Protein AF-A0A523UBM6-F1 (afdb_monomer_lite)

Sequence (170 aa):
MAIALLSCKVASVAEQGIKTIGQHFIVGPTPEEVLRGEYILLIPKGKRVVVLSEGGGDNAITVDKVEMQGLEVNVLGGEVQEKLKPFILEGLKPCNPIDYGGKAEENPHQIIPACCEICMEDNSVDIIITTGFFGGFKDIIAPRVEEFEKETSRKVVELVKKTKNLCPIN

Foldseek 3Di:
DEEAEQEDPDVVSLVVQLVVVLFWGWQALAPVRSVVVVTFIFGFPAQEEAEEEQDDVCQVSNVVSSVVSVGHQDWDDPVLQVQLVVQADPPDGCTGNGHSPNSCVVQVLPRVLSNVLSLLPDP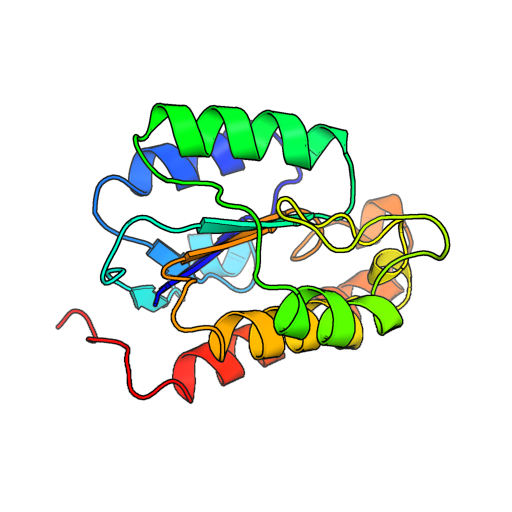SHRYYYYYDASDDCCVVRHVVVVVNSSNNSVSNVVVVVPDPPTDGDD

pLDDT: mean 73.76, std 20.7, range [29.67, 97.38]

Structure (mmCIF, N/CA/C/O backbone):
data_AF-A0A523UBM6-F1
#
_entry.id   AF-A0A523UBM6-F1
#
loop_
_atom_site.group_PDB
_atom_site.id
_atom_site.type_symbol
_atom_site.label_atom_id
_atom_site.label_alt_id
_atom_site.label_comp_id
_atom_site.label_asym_id
_atom_site.label_entity_id
_atom_site.label_seq_id
_atom_site.pdbx_PDB_ins_code
_atom_site.Cartn_x
_atom_site.Cartn_y
_atom_site.Cartn_z
_atom_site.occupancy
_atom_site.B_iso_or_equiv
_atom_site.auth_seq_id
_atom_site.auth_comp_id
_atom_site.auth_asym_id
_atom_site.auth_atom_id
_atom_site.pdbx_PDB_model_num
ATOM 1 N N . MET A 1 1 ? -7.379 -2.141 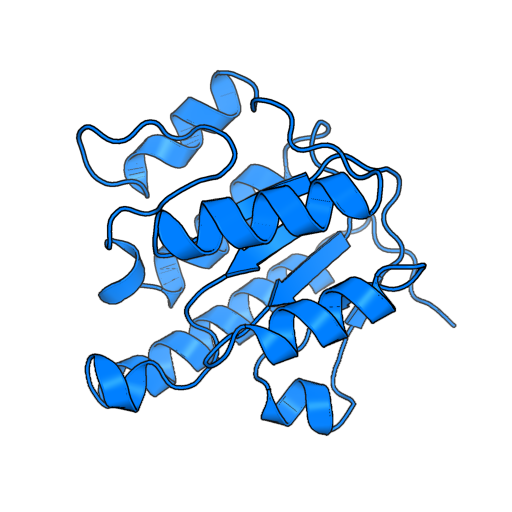12.005 1.00 58.41 1 MET A N 1
ATOM 2 C CA . MET A 1 1 ? -6.661 -1.905 10.749 1.00 58.41 1 MET A CA 1
ATOM 3 C C . MET A 1 1 ? -6.746 -3.166 9.911 1.00 58.41 1 MET A C 1
ATOM 5 O O . MET A 1 1 ? -6.560 -4.226 10.485 1.00 58.41 1 MET A O 1
ATOM 9 N N . ALA A 1 2 ? -7.069 -3.074 8.628 1.00 58.03 2 ALA A N 1
ATOM 10 C CA . ALA A 1 2 ? -7.059 -4.170 7.666 1.00 58.03 2 ALA A CA 1
ATOM 11 C C . ALA A 1 2 ? -6.201 -3.763 6.461 1.00 58.03 2 ALA A C 1
ATOM 13 O O . ALA A 1 2 ? -6.076 -2.579 6.162 1.00 58.03 2 ALA A O 1
ATOM 14 N N . ILE A 1 3 ? -5.600 -4.725 5.771 1.00 55.38 3 ILE A N 1
ATOM 15 C CA . ILE A 1 3 ? -4.918 -4.474 4.497 1.00 55.38 3 ILE A CA 1
ATOM 16 C C . ILE A 1 3 ? -5.699 -5.231 3.425 1.00 55.38 3 ILE A C 1
ATOM 18 O O . ILE A 1 3 ? -6.093 -6.370 3.649 1.00 55.38 3 ILE A O 1
ATOM 22 N N . ALA A 1 4 ? -5.954 -4.598 2.287 1.00 57.41 4 ALA A N 1
ATOM 23 C CA . ALA A 1 4 ? -6.449 -5.236 1.078 1.00 57.41 4 ALA A CA 1
ATOM 24 C C . ALA A 1 4 ? -5.373 -5.119 -0.004 1.00 57.41 4 ALA A C 1
ATOM 26 O O . ALA A 1 4 ? -4.938 -4.022 -0.359 1.00 57.41 4 ALA A O 1
ATOM 27 N N . LEU A 1 5 ? -4.955 -6.269 -0.528 1.00 54.81 5 LEU A N 1
ATOM 28 C CA . LEU A 1 5 ? -4.064 -6.348 -1.680 1.00 54.81 5 LEU A CA 1
ATOM 29 C C . LEU A 1 5 ? -4.928 -6.520 -2.928 1.00 54.81 5 LEU A C 1
ATOM 31 O O . LEU A 1 5 ? -5.580 -7.552 -3.087 1.00 54.81 5 LEU A O 1
ATOM 35 N N . LEU A 1 6 ? -4.956 -5.517 -3.804 1.00 51.38 6 LEU A N 1
ATOM 36 C CA . LEU A 1 6 ? -5.684 -5.582 -5.067 1.00 51.38 6 LEU A CA 1
ATOM 37 C C . LEU A 1 6 ? -4.691 -5.652 -6.228 1.00 51.38 6 LEU A C 1
ATOM 39 O O . LEU A 1 6 ? -4.358 -4.651 -6.854 1.00 51.38 6 LEU A O 1
ATOM 43 N N . SER A 1 7 ? -4.260 -6.871 -6.558 1.00 43.53 7 SER A N 1
ATOM 44 C CA . SER A 1 7 ? -3.581 -7.134 -7.830 1.00 43.53 7 SER A CA 1
ATOM 45 C C . SER A 1 7 ? -4.577 -6.906 -8.972 1.00 43.53 7 SER A C 1
ATOM 47 O O . SER A 1 7 ? -5.532 -7.676 -9.125 1.00 43.53 7 SER A O 1
ATOM 49 N N . CYS A 1 8 ? -4.342 -5.907 -9.817 1.00 40.72 8 CYS A N 1
ATOM 50 C CA . CYS A 1 8 ? -5.146 -5.685 -11.014 1.00 40.72 8 CYS A CA 1
ATOM 51 C C . CYS A 1 8 ? -4.277 -5.768 -12.270 1.00 40.72 8 CYS A C 1
ATOM 53 O O . CYS A 1 8 ? -3.475 -4.886 -12.532 1.00 40.72 8 CYS A O 1
ATOM 55 N N . LYS A 1 9 ? -4.516 -6.793 -13.099 1.00 41.62 9 LYS A N 1
ATOM 56 C CA . LYS A 1 9 ? -4.291 -6.705 -14.555 1.00 41.62 9 LYS A CA 1
ATOM 57 C C . LYS A 1 9 ? -5.507 -6.101 -15.280 1.00 41.62 9 LYS A C 1
ATOM 59 O O . LYS A 1 9 ? -5.401 -5.729 -16.441 1.00 41.62 9 LYS A O 1
ATOM 64 N N . VAL A 1 10 ? -6.677 -6.046 -14.626 1.00 32.66 10 VAL A N 1
ATOM 65 C CA . VAL A 1 10 ? -7.958 -5.638 -15.227 1.00 32.66 10 VAL A CA 1
ATOM 66 C C . VAL A 1 10 ? -8.881 -5.053 -14.150 1.00 32.66 10 VAL A C 1
ATOM 68 O O . VAL A 1 10 ? -9.039 -5.644 -13.081 1.00 32.66 10 VAL A O 1
ATOM 71 N N . ALA A 1 11 ? -9.550 -3.937 -14.452 1.00 31.11 11 ALA A N 1
ATOM 72 C CA . ALA A 1 11 ? -10.487 -3.217 -13.575 1.00 31.11 11 ALA A CA 1
ATOM 73 C C . ALA A 1 11 ? -11.623 -4.072 -12.952 1.00 31.11 11 ALA A C 1
ATOM 75 O O . ALA A 1 11 ? -12.257 -3.636 -11.984 1.00 31.11 11 ALA A O 1
ATOM 76 N N . SER A 1 12 ? -11.871 -5.282 -13.471 1.00 29.67 12 SER A N 1
ATOM 77 C CA . SER A 1 12 ? -12.877 -6.237 -12.988 1.00 29.67 12 SER A CA 1
ATOM 78 C C . SER A 1 12 ? -12.485 -6.956 -11.689 1.00 29.67 12 SER A C 1
ATOM 80 O O . SER A 1 12 ? -13.359 -7.235 -10.872 1.00 29.67 12 SER A O 1
ATOM 82 N N . VAL A 1 13 ? -11.193 -7.205 -11.434 1.00 34.88 13 VAL A N 1
ATOM 83 C CA . VAL A 1 13 ? -10.722 -7.817 -10.171 1.00 34.88 13 VAL A CA 1
ATOM 84 C C . VAL A 1 13 ? -10.819 -6.815 -9.022 1.00 34.88 13 VAL A C 1
ATOM 86 O O . VAL A 1 13 ? -11.275 -7.176 -7.937 1.00 34.88 13 VAL A O 1
ATOM 89 N N . ALA A 1 14 ? -10.522 -5.537 -9.289 1.00 37.44 14 ALA A N 1
ATOM 90 C CA . ALA A 1 14 ? -10.815 -4.451 -8.356 1.00 37.44 14 ALA A CA 1
ATOM 91 C C . ALA A 1 14 ? -12.299 -4.398 -7.994 1.00 37.44 14 ALA A C 1
ATOM 93 O O . ALA A 1 14 ? -12.663 -4.230 -6.838 1.00 37.44 14 ALA A O 1
ATOM 94 N N . GLU A 1 15 ? -13.172 -4.568 -8.985 1.00 34.25 15 GLU A N 1
ATOM 95 C CA . GLU A 1 15 ? -14.616 -4.559 -8.777 1.00 34.25 15 GLU A CA 1
ATOM 96 C C . GLU A 1 15 ? -15.112 -5.762 -7.960 1.00 34.25 15 GLU A C 1
ATOM 98 O O . GLU A 1 15 ? -15.959 -5.587 -7.090 1.00 34.25 15 GLU A O 1
ATOM 103 N N . GLN A 1 16 ? -14.568 -6.964 -8.179 1.00 33.84 16 GLN A N 1
ATOM 104 C CA . GLN A 1 16 ? -14.922 -8.158 -7.405 1.00 33.84 16 GLN A CA 1
ATOM 105 C C . GLN A 1 16 ? -14.385 -8.091 -5.967 1.00 33.84 16 GLN A C 1
ATOM 107 O O . GLN A 1 16 ? -15.102 -8.435 -5.025 1.00 33.84 16 GLN A O 1
ATOM 112 N N . GLY A 1 17 ? -13.156 -7.592 -5.790 1.00 40.12 17 GLY A N 1
ATOM 113 C CA . GLY A 1 17 ? -12.583 -7.297 -4.480 1.00 40.12 17 GLY A CA 1
ATOM 114 C C . GLY A 1 17 ? -13.471 -6.313 -3.729 1.00 40.12 17 GLY A C 1
ATOM 115 O O . GLY A 1 17 ? -13.974 -6.646 -2.664 1.00 40.12 17 GLY A O 1
ATOM 116 N N . ILE A 1 18 ? -13.791 -5.172 -4.348 1.00 41.16 18 ILE A N 1
ATOM 117 C CA . ILE A 1 18 ? -14.594 -4.100 -3.745 1.00 41.16 18 ILE A CA 1
ATOM 118 C C . ILE A 1 18 ? -16.056 -4.493 -3.498 1.00 41.16 18 ILE A C 1
ATOM 120 O O . ILE A 1 18 ? -16.618 -4.120 -2.474 1.00 41.16 18 ILE A O 1
ATOM 124 N N . LYS A 1 19 ? -16.666 -5.333 -4.339 1.00 33.41 19 LYS A N 1
ATOM 125 C CA . LYS A 1 19 ? -17.997 -5.909 -4.064 1.00 33.41 19 LYS A CA 1
ATOM 126 C C . LYS A 1 19 ? -17.998 -6.880 -2.876 1.00 33.41 19 LYS A C 1
ATOM 128 O O . LYS A 1 19 ? -19.029 -7.044 -2.232 1.00 33.41 19 LYS A O 1
ATOM 133 N N . THR A 1 20 ? -16.858 -7.497 -2.560 1.00 36.22 20 THR A N 1
ATOM 134 C CA . THR A 1 20 ? -16.694 -8.393 -1.398 1.00 36.22 20 THR A CA 1
ATOM 135 C C . THR A 1 20 ? -16.348 -7.620 -0.108 1.00 36.22 20 THR A C 1
ATOM 137 O O . THR A 1 20 ? -16.606 -8.115 0.991 1.00 36.22 20 THR A O 1
ATOM 140 N N . ILE A 1 21 ? -15.877 -6.363 -0.225 1.00 45.66 21 ILE A N 1
ATOM 141 C CA . ILE A 1 21 ? -15.515 -5.441 0.883 1.00 45.66 21 ILE A CA 1
ATOM 142 C C . ILE A 1 21 ? -16.700 -5.093 1.800 1.00 45.66 21 ILE A C 1
ATOM 144 O O . ILE A 1 21 ? -16.491 -4.542 2.878 1.00 45.66 21 ILE A O 1
ATOM 148 N N . GLY A 1 22 ? -17.927 -5.500 1.452 1.00 30.61 22 GLY A N 1
ATOM 149 C CA . GLY A 1 22 ? -19.117 -5.305 2.278 1.00 30.61 22 GLY A CA 1
ATOM 150 C C . GLY A 1 22 ? -18.919 -5.619 3.765 1.00 30.61 22 GLY A C 1
ATOM 151 O O . GLY A 1 22 ? -19.477 -4.886 4.574 1.00 30.61 22 GLY A O 1
ATOM 152 N N . GLN A 1 23 ? -18.114 -6.632 4.141 1.00 32.97 23 GLN A N 1
ATOM 153 C CA . GLN A 1 23 ? -17.747 -6.918 5.548 1.00 32.97 23 GLN A CA 1
ATOM 154 C C . GLN A 1 23 ? -16.377 -7.621 5.751 1.00 32.97 23 GLN A C 1
ATOM 156 O O . GLN A 1 23 ? -16.020 -7.929 6.886 1.00 32.97 23 GLN A O 1
ATOM 161 N N . HIS A 1 24 ? -15.596 -7.889 4.693 1.00 32.22 24 HIS A N 1
ATOM 162 C CA . HIS A 1 24 ? -14.467 -8.832 4.734 1.00 32.22 24 HIS A CA 1
ATOM 163 C C . HIS A 1 24 ? -13.306 -8.393 3.818 1.00 32.22 24 HIS A C 1
ATOM 165 O O . HIS A 1 24 ? -13.523 -8.141 2.635 1.00 32.22 24 HIS A O 1
ATOM 171 N N . PHE A 1 25 ? -12.073 -8.308 4.342 1.00 42.03 25 PHE A N 1
ATOM 172 C CA . PHE A 1 25 ? -10.881 -7.898 3.575 1.00 42.03 25 PHE A CA 1
ATOM 173 C C . PHE A 1 25 ? -10.041 -9.1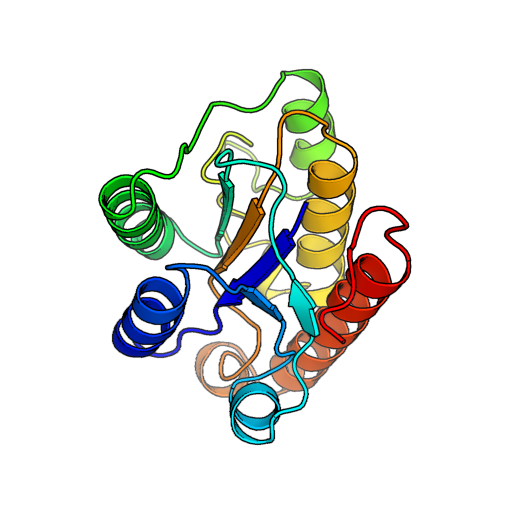10 3.207 1.00 42.03 25 PHE A C 1
ATOM 175 O O . PHE A 1 25 ? -9.680 -9.877 4.091 1.00 42.03 25 PHE A O 1
ATOM 182 N N . ILE A 1 26 ? -9.714 -9.264 1.925 1.00 41.84 26 ILE A N 1
ATOM 183 C CA . ILE A 1 26 ? -8.893 -10.365 1.411 1.00 41.84 26 ILE A CA 1
ATOM 184 C C . ILE A 1 26 ? -7.450 -9.862 1.259 1.00 41.84 26 ILE A C 1
ATOM 186 O O . ILE A 1 26 ? -7.158 -9.043 0.388 1.00 41.84 26 ILE A O 1
ATOM 190 N N . VAL A 1 27 ? -6.534 -10.361 2.093 1.00 42.44 27 VAL A N 1
ATOM 191 C CA . VAL A 1 27 ? -5.085 -10.275 1.841 1.00 42.44 27 VAL A CA 1
ATOM 192 C C . VAL A 1 27 ? -4.681 -11.540 1.102 1.00 42.44 27 VAL A C 1
ATOM 194 O O . VAL A 1 27 ? -4.504 -12.561 1.756 1.00 42.44 27 VAL A O 1
ATOM 197 N N . GLY A 1 28 ? -4.536 -11.503 -0.221 1.00 41.19 28 GLY A N 1
ATOM 198 C CA . GLY A 1 28 ? -3.915 -12.604 -0.959 1.00 41.19 28 GLY A CA 1
ATOM 199 C C . GLY A 1 28 ? -2.643 -12.134 -1.678 1.00 41.19 28 GLY A C 1
ATOM 200 O O . GLY A 1 28 ? -2.681 -11.084 -2.319 1.00 41.19 28 GLY A O 1
ATOM 201 N N . PRO A 1 29 ? -1.514 -12.852 -1.542 1.00 44.12 29 PRO A N 1
ATOM 202 C CA . PRO A 1 29 ? -0.214 -12.395 -2.028 1.00 44.12 29 PRO A CA 1
ATOM 203 C C . PRO A 1 29 ? -0.100 -12.329 -3.567 1.00 44.12 29 PRO A C 1
ATOM 205 O O . PRO A 1 29 ? 0.687 -11.538 -4.088 1.00 44.12 29 PRO A O 1
ATOM 208 N N . THR A 1 30 ? -0.923 -13.086 -4.292 1.00 49.81 30 THR A N 1
ATOM 209 C CA . THR A 1 30 ? -1.079 -13.072 -5.757 1.00 49.81 30 THR A CA 1
ATOM 210 C C . THR A 1 30 ? -2.523 -13.446 -6.128 1.00 49.81 30 THR A C 1
ATOM 212 O O . THR A 1 30 ? -3.207 -14.067 -5.309 1.00 49.81 30 THR A O 1
ATOM 215 N N . PRO A 1 31 ? -3.016 -13.162 -7.354 1.00 48.62 31 PRO A N 1
ATOM 216 C CA . PRO A 1 31 ? -4.301 -13.684 -7.830 1.00 48.62 31 PRO A CA 1
ATOM 217 C C . PRO A 1 31 ? -4.446 -15.193 -7.647 1.00 48.62 31 PRO A C 1
ATOM 219 O O . PRO A 1 31 ? -5.514 -15.671 -7.292 1.00 48.62 31 PRO A O 1
ATOM 222 N N . GLU A 1 32 ? -3.371 -15.947 -7.861 1.00 49.66 32 GLU A N 1
ATOM 223 C CA . GLU A 1 32 ? -3.362 -17.406 -7.752 1.00 49.66 32 GLU A CA 1
ATOM 224 C C . GLU A 1 32 ? -3.531 -17.873 -6.301 1.00 49.66 32 GLU A C 1
ATOM 226 O O . GLU A 1 32 ? -4.248 -18.838 -6.052 1.00 49.66 32 GLU A O 1
ATOM 231 N N . GLU A 1 33 ? -2.933 -17.175 -5.337 1.00 49.41 33 GLU A N 1
ATOM 232 C CA . GLU A 1 33 ? -3.060 -17.480 -3.905 1.00 49.41 33 GLU A CA 1
ATOM 233 C C . GLU A 1 33 ? -4.405 -16.997 -3.333 1.00 49.41 33 GLU A C 1
ATOM 235 O O . GLU A 1 33 ? -5.023 -17.716 -2.546 1.00 49.41 33 GLU A O 1
ATOM 240 N N . VAL A 1 34 ? -4.935 -15.859 -3.816 1.00 47.59 34 VAL A N 1
ATOM 241 C CA . VAL A 1 34 ? -6.335 -15.450 -3.571 1.00 47.59 34 VAL A CA 1
ATOM 242 C C . VAL A 1 34 ? -7.291 -16.551 -4.043 1.00 47.59 34 VAL A C 1
ATOM 244 O O . VAL A 1 34 ? -8.182 -16.959 -3.300 1.00 47.59 34 VAL A O 1
ATOM 247 N N . LEU A 1 35 ? -7.092 -17.064 -5.263 1.00 40.16 35 LEU A N 1
ATOM 248 C CA . LEU A 1 35 ? -7.925 -18.114 -5.860 1.00 40.16 35 LEU A CA 1
ATOM 249 C C . LEU A 1 35 ? -7.782 -19.473 -5.155 1.00 40.16 35 LEU A C 1
ATOM 251 O O . LEU A 1 35 ? -8.714 -20.274 -5.195 1.00 40.16 35 LEU A O 1
ATOM 255 N N . ARG A 1 36 ? -6.644 -19.738 -4.500 1.00 46.62 36 ARG A N 1
ATOM 256 C CA . ARG A 1 36 ? -6.395 -20.959 -3.710 1.00 46.62 36 ARG A CA 1
ATOM 257 C C . ARG A 1 36 ? -6.932 -20.895 -2.279 1.00 46.62 36 ARG A C 1
ATOM 259 O O . ARG A 1 36 ? -6.856 -21.896 -1.573 1.00 46.62 36 ARG A O 1
ATOM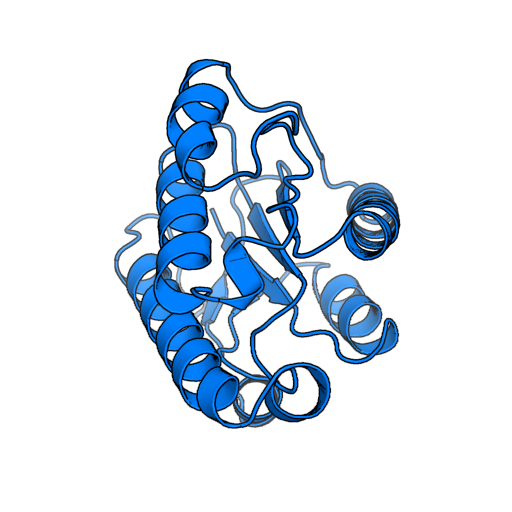 266 N N . GLY A 1 37 ? -7.494 -19.765 -1.852 1.00 38.66 37 GLY A N 1
ATOM 267 C CA . GLY A 1 37 ? -8.001 -19.611 -0.487 1.00 38.66 37 GLY A CA 1
ATOM 268 C C . GLY A 1 37 ? -6.924 -19.289 0.551 1.00 38.66 37 GLY A C 1
ATOM 269 O O . GLY A 1 37 ? -7.199 -19.327 1.747 1.00 38.66 37 GLY A O 1
ATOM 270 N N . GLU A 1 38 ? -5.705 -18.958 0.120 1.00 49.28 38 GLU A N 1
ATOM 271 C CA . GLU A 1 38 ? -4.590 -18.591 0.998 1.00 49.28 38 GLU A CA 1
ATOM 272 C C . GLU A 1 38 ? -4.635 -17.090 1.296 1.00 49.28 38 GLU A C 1
ATOM 274 O O . GLU A 1 38 ? -3.735 -16.327 0.940 1.00 49.28 38 GLU A O 1
ATOM 279 N N . TYR A 1 39 ? -5.730 -16.649 1.920 1.00 50.28 39 TYR A N 1
ATOM 280 C CA . TYR A 1 39 ? -5.932 -15.250 2.261 1.00 50.28 39 TYR A CA 1
ATOM 281 C C . TYR A 1 39 ? -6.190 -15.030 3.748 1.00 50.28 39 TYR A C 1
ATOM 283 O O . TYR A 1 39 ? -6.824 -15.837 4.426 1.00 50.28 39 TYR A O 1
ATOM 291 N N . ILE A 1 40 ? -5.710 -13.897 4.262 1.00 49.62 40 ILE A N 1
ATOM 292 C CA . ILE A 1 40 ? -6.032 -13.460 5.623 1.00 49.62 40 ILE A CA 1
ATOM 293 C C . ILE A 1 40 ? -7.281 -12.590 5.537 1.00 49.62 40 ILE A C 1
ATOM 295 O O . ILE A 1 40 ? -7.248 -11.521 4.927 1.00 49.62 40 ILE A O 1
ATOM 299 N N . LEU A 1 41 ? -8.368 -13.063 6.149 1.00 51.47 41 LEU A N 1
ATOM 300 C CA . LEU A 1 41 ? -9.594 -12.296 6.318 1.00 51.47 41 LEU A CA 1
ATOM 301 C C . LEU A 1 41 ? -9.500 -11.399 7.542 1.00 51.47 41 LEU A C 1
ATOM 303 O O . LEU A 1 41 ? -9.349 -11.888 8.660 1.00 51.47 41 LEU A O 1
ATOM 307 N N . LEU A 1 42 ? -9.630 -10.092 7.328 1.00 58.56 42 LEU A N 1
ATOM 308 C CA . LEU A 1 42 ? -9.596 -9.099 8.397 1.00 58.56 42 LEU A CA 1
ATOM 309 C C . LEU A 1 42 ? -10.850 -8.240 8.376 1.00 58.56 42 LEU A C 1
ATOM 311 O O . LEU A 1 42 ? -11.339 -7.863 7.313 1.00 58.56 42 LEU A O 1
ATOM 315 N N . ILE A 1 43 ? -11.334 -7.894 9.567 1.00 63.44 43 ILE A N 1
ATOM 316 C CA . ILE A 1 43 ? -12.395 -6.904 9.744 1.00 63.44 43 ILE A CA 1
ATOM 317 C C . ILE A 1 43 ? -11.727 -5.590 10.185 1.00 63.44 43 ILE A C 1
ATOM 319 O O . ILE A 1 43 ? -11.039 -5.564 11.215 1.00 63.44 43 ILE A O 1
ATOM 323 N N . PRO A 1 44 ? -11.865 -4.493 9.424 1.00 70.50 44 PRO A N 1
ATOM 324 C CA . PRO A 1 44 ? -11.300 -3.207 9.786 1.00 70.50 44 PRO A CA 1
ATOM 325 C C . PRO A 1 44 ? -12.074 -2.637 10.971 1.00 70.50 44 PRO A C 1
ATOM 327 O O . PRO A 1 44 ? -13.242 -2.943 11.197 1.00 70.50 44 PRO A O 1
ATOM 330 N N . LYS A 1 45 ? -11.416 -1.766 11.734 1.00 74.31 45 LYS A N 1
ATOM 331 C CA . LYS A 1 45 ? -12.025 -1.133 12.913 1.00 74.31 45 LYS A CA 1
ATOM 332 C C . LYS A 1 45 ? -12.789 0.152 12.562 1.00 74.31 45 LYS A C 1
ATOM 334 O O . LYS A 1 45 ? -13.435 0.722 13.434 1.00 74.31 45 LYS A O 1
ATOM 339 N N . GLY A 1 46 ? -12.711 0.595 11.309 1.00 85.38 46 GLY A N 1
ATOM 340 C CA . GLY A 1 46 ? -13.289 1.842 10.828 1.00 85.38 46 GLY A CA 1
ATOM 341 C C . GLY A 1 46 ? -13.238 1.937 9.304 1.00 85.38 46 GLY A C 1
ATOM 342 O O . GLY A 1 46 ? -13.075 0.925 8.620 1.00 85.38 46 GLY A O 1
ATOM 343 N N . LYS A 1 47 ? -13.416 3.154 8.787 1.00 89.31 47 LYS A N 1
ATOM 344 C CA . LYS A 1 47 ? -13.679 3.437 7.367 1.00 89.31 47 LYS A CA 1
ATOM 345 C C . LYS A 1 47 ? -12.561 4.198 6.660 1.00 89.31 47 LYS A C 1
ATOM 347 O O . LYS A 1 47 ? -12.675 4.443 5.464 1.00 89.31 47 LYS A O 1
ATOM 352 N N . ARG A 1 48 ? -11.512 4.596 7.382 1.00 92.69 48 ARG A N 1
ATOM 353 C CA . ARG A 1 48 ? -10.459 5.475 6.865 1.00 92.69 48 ARG A CA 1
ATOM 354 C C . ARG A 1 48 ? -9.470 4.662 6.038 1.00 92.69 48 ARG A C 1
ATOM 356 O O . ARG A 1 48 ? -8.777 3.794 6.569 1.00 92.69 48 ARG A O 1
ATOM 363 N N . VAL A 1 49 ? -9.438 4.920 4.741 1.00 89.75 49 VAL A N 1
ATOM 364 C CA . VAL A 1 49 ? -8.650 4.194 3.747 1.00 89.75 49 VAL A CA 1
ATOM 365 C C . VAL A 1 49 ? -7.468 5.042 3.317 1.00 89.75 49 VAL A C 1
ATOM 367 O O . VAL A 1 49 ? -7.635 6.215 2.989 1.00 89.75 49 VAL A O 1
ATOM 370 N N . VAL A 1 50 ? -6.294 4.426 3.234 1.00 93.12 50 VAL A N 1
ATOM 371 C CA . VAL A 1 50 ? -5.185 4.929 2.425 1.00 93.12 50 VAL A CA 1
ATOM 372 C C . VAL A 1 50 ? -5.042 4.072 1.173 1.00 93.12 50 VAL A C 1
ATOM 374 O O . VAL A 1 50 ? -5.081 2.842 1.247 1.00 93.12 50 VAL A O 1
ATOM 377 N N . VAL A 1 51 ? -4.899 4.724 0.023 1.00 91.19 51 VAL A N 1
ATOM 378 C CA . VAL A 1 51 ? -4.641 4.067 -1.262 1.00 91.19 51 VAL A CA 1
ATOM 379 C C . VAL A 1 51 ? -3.175 4.275 -1.626 1.00 91.19 51 VAL A C 1
ATOM 381 O O . VAL A 1 51 ? -2.684 5.399 -1.564 1.00 91.19 51 VAL A O 1
ATOM 384 N N . LEU A 1 52 ? -2.485 3.198 -1.995 1.00 91.06 52 LEU A N 1
ATOM 385 C CA . LEU A 1 52 ? -1.128 3.202 -2.530 1.00 91.06 52 LEU A CA 1
ATOM 386 C C . LEU A 1 52 ? -1.156 2.651 -3.963 1.00 91.06 52 LEU A C 1
ATOM 388 O O . LEU A 1 52 ? -1.652 1.545 -4.183 1.00 91.06 52 LEU A O 1
ATOM 392 N N . SER A 1 53 ? -0.638 3.386 -4.938 1.00 86.69 53 SER A N 1
ATOM 393 C CA . SER A 1 53 ? -0.774 3.040 -6.357 1.00 86.69 53 SER A CA 1
ATOM 394 C C . SER A 1 53 ? 0.495 3.283 -7.157 1.00 86.69 53 SER A C 1
ATOM 396 O O . SER A 1 53 ? 1.250 4.218 -6.885 1.00 86.69 53 SER A O 1
ATOM 398 N N . GLU A 1 54 ? 0.678 2.454 -8.185 1.00 81.25 54 GLU A N 1
ATOM 399 C CA . GLU A 1 54 ? 1.678 2.638 -9.238 1.00 81.25 54 GLU A CA 1
ATOM 400 C C . GLU A 1 54 ? 1.407 3.885 -10.091 1.00 81.25 54 GLU A C 1
ATOM 402 O O . GLU A 1 54 ? 2.358 4.583 -10.425 1.00 81.25 54 GLU A O 1
ATOM 407 N N . GLY A 1 55 ? 0.137 4.235 -10.342 1.00 79.31 55 GLY A N 1
ATOM 408 C CA . GLY A 1 55 ? -0.184 5.388 -11.181 1.00 79.31 55 GLY A CA 1
ATOM 409 C C . GLY A 1 55 ? -1.523 6.080 -10.917 1.00 79.31 55 GLY A C 1
ATOM 410 O O . GLY A 1 55 ? -2.441 5.568 -10.263 1.00 79.31 55 GLY A O 1
ATOM 411 N N . GLY A 1 56 ? -1.643 7.283 -11.484 1.00 74.56 56 GLY A N 1
ATOM 412 C CA . GLY A 1 56 ? -2.778 8.188 -11.287 1.00 74.56 56 GLY A CA 1
ATOM 413 C C . GLY A 1 56 ? -4.128 7.683 -11.817 1.00 74.56 56 GLY A C 1
ATOM 414 O O . GLY A 1 56 ? -5.164 7.993 -11.231 1.00 74.56 56 GLY A O 1
ATOM 415 N N . GLY A 1 57 ? -4.139 6.887 -12.893 1.00 75.44 57 GLY A N 1
ATOM 416 C CA . GLY A 1 57 ? -5.375 6.302 -13.434 1.00 75.44 57 GLY A CA 1
ATOM 417 C C . GLY A 1 57 ? -6.009 5.291 -12.476 1.00 75.44 57 GLY A C 1
ATOM 418 O O . GLY A 1 57 ? -7.207 5.363 -12.195 1.00 75.44 57 GLY A O 1
ATOM 419 N N . ASP A 1 58 ? -5.184 4.408 -11.912 1.00 74.50 58 ASP A N 1
ATOM 420 C CA . ASP A 1 58 ? -5.600 3.432 -10.903 1.00 74.50 58 ASP A CA 1
ATOM 421 C C . ASP A 1 58 ? -6.054 4.119 -9.612 1.00 74.50 58 ASP A C 1
ATOM 423 O O . ASP A 1 58 ? -7.049 3.705 -9.011 1.00 74.50 58 ASP A O 1
ATOM 427 N N . ASN A 1 59 ? -5.395 5.222 -9.233 1.00 81.94 59 ASN A N 1
ATOM 428 C CA . ASN A 1 59 ? -5.801 6.052 -8.099 1.00 81.94 59 ASN A CA 1
ATOM 429 C C . ASN A 1 59 ? -7.225 6.589 -8.261 1.00 81.94 59 ASN A C 1
ATOM 431 O O . ASN A 1 59 ? -8.040 6.406 -7.360 1.00 81.94 59 ASN A O 1
ATOM 435 N N . ALA A 1 60 ? -7.542 7.212 -9.400 1.00 81.94 60 ALA A N 1
ATOM 436 C CA . ALA A 1 60 ? -8.863 7.794 -9.634 1.00 81.94 60 ALA A CA 1
ATOM 437 C C . ALA A 1 60 ? -9.974 6.733 -9.550 1.00 81.94 60 ALA A C 1
ATOM 439 O O . ALA A 1 60 ? -10.928 6.885 -8.791 1.00 81.94 60 ALA A O 1
ATOM 440 N N . ILE A 1 61 ? -9.802 5.606 -10.252 1.00 80.25 61 ILE A N 1
ATOM 441 C CA . ILE A 1 61 ? -10.785 4.512 -10.258 1.00 80.25 61 ILE A CA 1
ATOM 442 C C . ILE A 1 61 ? -10.942 3.900 -8.861 1.00 80.25 61 ILE A C 1
ATOM 444 O O . ILE A 1 61 ? -12.048 3.537 -8.456 1.00 80.25 61 ILE A O 1
ATOM 448 N N . THR A 1 62 ? -9.840 3.741 -8.129 1.00 80.06 62 THR A N 1
ATOM 449 C CA . THR A 1 62 ? -9.864 3.137 -6.795 1.00 80.06 62 THR A CA 1
ATOM 450 C C . THR A 1 62 ? -10.557 4.044 -5.796 1.00 80.06 62 THR A C 1
ATOM 452 O O . THR A 1 62 ? -11.424 3.562 -5.071 1.00 80.06 62 THR A O 1
ATOM 455 N N . VAL A 1 63 ? -10.233 5.339 -5.781 1.00 85.62 63 VAL A N 1
ATOM 456 C CA . VAL A 1 63 ? -10.876 6.314 -4.890 1.00 85.62 63 VAL A CA 1
ATOM 457 C C . VAL A 1 63 ? -12.373 6.390 -5.166 1.00 85.62 63 VAL A C 1
ATOM 459 O O . VAL A 1 63 ? -13.142 6.201 -4.227 1.00 85.62 63 VAL A O 1
ATOM 462 N N . ASP A 1 64 ? -12.790 6.518 -6.431 1.00 84.00 64 ASP A N 1
ATOM 463 C CA . ASP A 1 64 ? -14.213 6.540 -6.799 1.00 84.00 64 ASP A CA 1
ATOM 464 C C . ASP A 1 64 ? -14.947 5.315 -6.236 1.00 84.00 64 ASP A C 1
ATOM 466 O O . ASP A 1 64 ? -15.990 5.424 -5.588 1.00 84.00 64 ASP A O 1
ATOM 470 N N . LYS A 1 65 ? -14.380 4.117 -6.426 1.00 78.75 65 LYS A N 1
ATOM 471 C CA . LYS A 1 65 ? -14.994 2.879 -5.935 1.00 78.75 65 LYS A CA 1
ATOM 472 C C . LYS A 1 65 ? -14.997 2.783 -4.408 1.00 78.75 65 LYS A C 1
ATOM 474 O O . LYS A 1 65 ? -15.967 2.277 -3.849 1.00 78.75 65 LYS A O 1
ATOM 479 N N . VAL A 1 66 ? -13.935 3.231 -3.741 1.00 81.88 66 VAL A N 1
ATOM 480 C CA . VAL A 1 66 ? -13.821 3.259 -2.275 1.00 81.88 66 VAL A CA 1
ATOM 481 C C . VAL A 1 66 ? -14.888 4.181 -1.681 1.00 81.88 66 VAL A C 1
ATOM 483 O O . VAL A 1 66 ? -15.640 3.763 -0.798 1.00 81.88 66 VAL A O 1
ATOM 486 N N . GLU A 1 67 ? -15.024 5.392 -2.216 1.00 85.94 67 GLU A N 1
ATOM 487 C CA . GLU A 1 67 ? -16.018 6.370 -1.770 1.00 85.94 67 GLU A CA 1
ATOM 488 C C . GLU A 1 67 ? -17.453 5.903 -2.054 1.00 85.94 67 GLU A C 1
ATOM 490 O O . GLU A 1 67 ? -18.327 6.037 -1.195 1.00 85.94 67 GLU A O 1
ATOM 495 N N . MET A 1 68 ? -17.703 5.250 -3.196 1.00 83.25 68 MET A N 1
ATOM 496 C CA . MET A 1 68 ? -19.005 4.637 -3.508 1.00 83.25 68 MET A CA 1
ATOM 497 C C . MET A 1 68 ? -19.436 3.560 -2.497 1.00 83.25 68 MET A C 1
ATOM 499 O O . MET A 1 68 ? -20.632 3.300 -2.367 1.00 83.25 68 MET A O 1
ATOM 503 N N . GLN A 1 69 ? -18.497 2.932 -1.779 1.00 78.94 69 GLN A N 1
ATOM 504 C CA . GLN A 1 69 ? -18.793 1.985 -0.693 1.00 78.94 69 GLN A CA 1
ATOM 505 C C . GLN A 1 69 ? -18.949 2.666 0.681 1.00 78.94 69 GLN A C 1
ATOM 507 O O . GLN A 1 69 ? -19.128 1.989 1.695 1.00 78.94 69 GLN A O 1
ATOM 512 N N . GLY A 1 70 ? -18.893 4.000 0.745 1.00 84.56 70 GLY A N 1
ATOM 513 C CA . GLY A 1 70 ? -19.013 4.766 1.986 1.00 84.56 70 GLY A CA 1
ATOM 514 C C . GLY A 1 70 ? -17.782 4.680 2.893 1.00 84.56 70 GLY A C 1
ATOM 515 O O . GLY A 1 70 ? -17.925 4.826 4.112 1.00 84.56 70 GLY A O 1
ATOM 516 N N . LEU A 1 71 ? -16.610 4.398 2.312 1.00 86.31 71 LEU A N 1
ATOM 517 C CA . LEU A 1 71 ? -15.298 4.506 2.951 1.00 86.31 71 LEU A CA 1
ATOM 518 C C . LEU A 1 71 ? -14.721 5.921 2.757 1.00 86.31 71 LEU A C 1
ATOM 520 O O . LEU A 1 71 ? -15.196 6.681 1.918 1.00 86.31 71 LEU A O 1
ATOM 524 N N . GLU A 1 72 ? -13.702 6.279 3.537 1.00 92.94 72 GLU A N 1
ATOM 525 C CA . GLU A 1 72 ? -13.178 7.648 3.625 1.00 92.94 72 GLU A CA 1
ATOM 526 C C . GLU A 1 72 ? -11.714 7.723 3.179 1.00 92.94 72 GLU A C 1
ATOM 528 O O . GLU A 1 72 ? -10.845 7.124 3.812 1.00 92.94 72 GLU A O 1
ATOM 533 N N . VAL A 1 73 ? -11.415 8.508 2.142 1.00 93.44 73 VAL A N 1
ATOM 534 C CA . VAL A 1 73 ? -10.045 8.743 1.652 1.00 93.44 73 VAL A CA 1
ATOM 535 C C . VAL A 1 73 ? -9.550 10.102 2.154 1.00 93.44 73 VAL A C 1
ATOM 537 O O . VAL A 1 73 ? -9.493 11.095 1.433 1.00 93.44 73 VAL A O 1
ATOM 540 N N . ASN A 1 74 ? -9.229 10.167 3.446 1.00 94.56 74 ASN A N 1
ATOM 541 C CA . ASN A 1 74 ? -8.829 11.414 4.101 1.00 94.56 74 ASN A CA 1
ATOM 542 C C . ASN A 1 74 ? -7.349 11.752 3.851 1.00 94.56 74 ASN A C 1
ATOM 544 O O . ASN A 1 74 ? -6.504 10.868 3.694 1.00 94.56 74 ASN A O 1
ATOM 548 N N . VAL A 1 75 ? -7.014 13.046 3.881 1.00 94.56 75 VAL A N 1
ATOM 549 C CA . VAL A 1 75 ? -5.622 13.518 3.799 1.00 94.56 75 VAL A CA 1
ATOM 550 C C . VAL A 1 75 ? -4.827 13.031 5.015 1.00 94.56 75 VAL A C 1
ATOM 552 O O . VAL A 1 75 ? -5.246 13.233 6.153 1.00 94.56 75 VAL A O 1
ATOM 555 N N . LEU A 1 76 ? -3.655 12.439 4.773 1.00 94.69 76 LEU A N 1
ATOM 556 C CA . LEU A 1 76 ? -2.756 11.962 5.830 1.00 94.69 76 LEU A CA 1
ATOM 557 C C . LEU A 1 76 ? -2.148 13.118 6.629 1.00 94.69 76 LEU A C 1
ATOM 559 O O . LEU A 1 76 ? -1.914 14.206 6.096 1.00 94.69 76 LEU A O 1
ATOM 563 N N . GLY A 1 77 ? -1.820 12.869 7.895 1.00 94.69 77 GLY A N 1
ATOM 564 C CA . GLY A 1 77 ? -1.107 13.837 8.729 1.00 94.69 77 GLY A CA 1
ATOM 565 C C . GLY A 1 77 ? 0.279 14.181 8.170 1.00 94.69 77 GLY A C 1
ATOM 566 O O . GLY A 1 77 ? 0.934 13.346 7.549 1.00 94.69 77 GLY A O 1
ATOM 567 N N . GLY A 1 78 ? 0.751 15.409 8.414 1.00 96.12 78 GLY A N 1
ATOM 568 C CA . GLY A 1 78 ? 2.034 15.890 7.883 1.00 96.12 78 GLY A CA 1
ATOM 569 C C . GLY A 1 78 ? 3.225 14.991 8.236 1.00 96.12 78 GLY A C 1
ATOM 570 O O . GLY A 1 78 ? 4.065 14.743 7.383 1.00 96.12 78 GLY A O 1
ATOM 571 N N . GLU A 1 79 ? 3.262 14.425 9.446 1.00 95.88 79 GLU A N 1
ATOM 572 C CA . GLU A 1 79 ? 4.323 13.494 9.862 1.00 95.88 79 GLU A CA 1
ATOM 573 C C . GLU A 1 79 ? 4.391 12.240 8.972 1.00 95.88 79 GLU A C 1
ATOM 575 O O . GLU A 1 79 ? 5.473 11.817 8.568 1.00 95.88 79 GLU A O 1
ATOM 580 N N . VAL A 1 80 ? 3.236 11.667 8.626 1.00 96.56 80 VAL A N 1
ATOM 581 C CA . VAL A 1 80 ? 3.144 10.483 7.759 1.00 96.56 80 VAL A CA 1
ATOM 582 C C . VAL A 1 80 ? 3.576 10.840 6.339 1.00 96.56 80 VAL A C 1
ATOM 584 O O . VAL A 1 80 ? 4.362 10.114 5.735 1.00 96.56 80 VAL A O 1
ATOM 587 N N . GLN A 1 81 ? 3.144 12.002 5.837 1.00 96.75 81 GLN A N 1
ATOM 588 C CA . GLN A 1 81 ? 3.572 12.515 4.534 1.00 96.75 81 GLN A CA 1
ATOM 589 C C . GLN A 1 81 ? 5.102 12.675 4.461 1.00 96.75 81 GLN A C 1
ATOM 591 O O . GLN A 1 81 ? 5.707 12.266 3.473 1.00 96.75 81 GLN A O 1
ATOM 596 N N . GLU A 1 82 ? 5.746 13.207 5.507 1.00 96.94 82 GLU A N 1
ATOM 597 C CA . GLU A 1 82 ? 7.210 13.336 5.569 1.00 96.94 82 GLU A CA 1
ATOM 598 C C . GLU A 1 82 ? 7.921 11.977 5.556 1.00 96.94 82 GLU A C 1
ATOM 600 O O . GLU A 1 82 ? 8.885 11.803 4.810 1.00 96.94 82 GLU A O 1
ATOM 605 N N . LYS A 1 83 ? 7.428 10.994 6.323 1.00 97.38 83 LYS A N 1
ATOM 606 C CA . LYS A 1 83 ? 7.986 9.628 6.335 1.00 97.38 83 LYS A CA 1
ATOM 607 C C . LYS A 1 83 ? 7.871 8.940 4.973 1.00 97.38 83 LYS A C 1
ATOM 609 O O . LYS A 1 83 ? 8.734 8.140 4.625 1.00 97.38 83 LYS A O 1
ATOM 614 N N . LEU A 1 84 ? 6.833 9.259 4.198 1.00 96.62 84 LEU A N 1
ATOM 615 C CA . LEU A 1 84 ? 6.598 8.682 2.874 1.00 96.62 84 LEU A CA 1
ATOM 616 C C . LEU A 1 84 ? 7.472 9.295 1.771 1.00 96.62 84 LEU A C 1
ATOM 618 O O . LEU A 1 84 ? 7.780 8.596 0.807 1.00 96.62 84 LEU A O 1
ATOM 622 N N . LYS A 1 85 ? 7.916 10.557 1.897 1.00 95.81 85 LYS A N 1
ATOM 623 C CA . LYS A 1 85 ? 8.693 11.268 0.855 1.00 95.81 85 LYS A CA 1
ATOM 624 C C . LYS A 1 85 ? 9.831 10.459 0.216 1.00 95.81 85 LYS A C 1
ATOM 626 O O . LYS A 1 85 ? 9.931 10.494 -1.010 1.00 95.81 85 LYS A O 1
ATOM 631 N N . PRO A 1 86 ? 10.676 9.714 0.960 1.00 95.56 86 PRO A N 1
ATOM 632 C CA . PRO A 1 86 ? 11.782 8.961 0.364 1.00 95.56 86 PRO A CA 1
ATOM 633 C C . PRO A 1 86 ? 11.340 7.899 -0.652 1.00 95.56 86 PRO A C 1
ATOM 635 O O . PRO A 1 86 ? 12.123 7.525 -1.526 1.00 95.56 86 PRO A O 1
ATOM 638 N N . PHE A 1 87 ? 10.092 7.437 -0.574 1.00 95.25 87 PHE A N 1
ATOM 639 C CA . PHE A 1 87 ? 9.531 6.376 -1.411 1.00 95.25 87 PHE A CA 1
ATOM 640 C C . PHE A 1 87 ? 8.767 6.900 -2.631 1.00 95.25 87 PHE A C 1
ATOM 642 O O . PHE A 1 87 ? 8.435 6.121 -3.518 1.00 95.25 87 PHE A O 1
ATOM 649 N N . ILE A 1 88 ? 8.542 8.214 -2.701 1.00 93.56 88 ILE A N 1
ATOM 650 C CA . ILE A 1 88 ? 7.757 8.885 -3.742 1.00 93.56 88 ILE A CA 1
ATOM 651 C C . ILE A 1 88 ? 8.686 9.636 -4.707 1.00 93.56 88 ILE A C 1
ATOM 653 O O . ILE A 1 88 ? 9.807 10.007 -4.334 1.00 93.56 88 ILE A O 1
ATOM 657 N N . LEU A 1 89 ? 8.289 9.757 -5.979 1.00 92.94 89 LEU A N 1
ATOM 658 C CA . LEU A 1 89 ? 9.042 10.499 -6.995 1.00 92.94 89 LEU A CA 1
ATOM 659 C C . LEU A 1 89 ? 9.169 11.973 -6.604 1.00 92.94 89 LEU A C 1
ATOM 661 O O . LEU A 1 89 ? 8.226 12.586 -6.103 1.00 92.94 89 LEU A O 1
ATOM 665 N N . GLU A 1 90 ? 10.350 12.545 -6.838 1.00 91.75 90 GLU A N 1
ATOM 666 C CA . GLU A 1 90 ? 10.588 13.962 -6.586 1.00 91.75 90 GLU A CA 1
ATOM 667 C C . GLU A 1 90 ? 9.595 14.823 -7.383 1.00 91.75 90 GLU A C 1
ATOM 669 O O . GLU A 1 90 ? 9.370 14.605 -8.572 1.00 91.75 90 GLU A O 1
ATOM 674 N N . GLY A 1 91 ? 8.968 15.790 -6.711 1.00 88.75 91 GLY A N 1
ATOM 675 C CA . GLY A 1 91 ? 7.934 16.646 -7.297 1.00 88.75 91 GLY A CA 1
ATOM 676 C C . GLY A 1 91 ? 6.502 16.123 -7.143 1.00 88.75 91 GLY A C 1
ATOM 677 O O . GLY A 1 91 ? 5.568 16.911 -7.289 1.00 88.75 91 GLY A O 1
ATOM 678 N N . LEU A 1 92 ? 6.304 14.852 -6.774 1.00 91.25 92 LEU A N 1
ATOM 679 C CA . LEU A 1 92 ? 4.989 14.348 -6.375 1.00 91.25 92 LEU A CA 1
ATOM 680 C C . LEU A 1 92 ? 4.721 14.607 -4.890 1.00 91.25 92 LEU A C 1
ATOM 682 O O . LEU A 1 92 ? 5.628 14.676 -4.056 1.00 91.25 92 LEU A O 1
ATOM 686 N N . LYS A 1 93 ? 3.438 14.757 -4.553 1.00 89.25 93 LYS A N 1
ATOM 687 C CA . LYS A 1 93 ? 2.999 14.955 -3.173 1.00 89.25 93 LYS A CA 1
ATOM 688 C C . LYS A 1 93 ? 2.671 13.597 -2.539 1.00 89.25 93 LYS A C 1
ATOM 690 O O . LYS A 1 93 ? 1.812 12.900 -3.069 1.00 89.25 93 LYS A O 1
ATOM 695 N N . PRO A 1 94 ? 3.256 13.245 -1.381 1.00 91.69 94 PRO A N 1
ATOM 696 C CA . PRO A 1 94 ? 2.923 12.024 -0.644 1.00 91.69 94 PRO A CA 1
ATOM 697 C C . PRO A 1 94 ? 1.596 12.176 0.129 1.00 91.69 94 PRO A C 1
ATOM 699 O O . PRO A 1 94 ? 1.550 11.997 1.342 1.00 91.69 94 PRO A O 1
ATOM 702 N N . CYS A 1 95 ? 0.518 12.586 -0.544 1.00 91.81 95 CYS A N 1
ATOM 703 C CA . CYS A 1 95 ? -0.831 12.651 0.029 1.00 91.81 95 CYS A CA 1
ATOM 704 C C . CYS A 1 95 ? -1.643 11.404 -0.332 1.00 91.81 95 CYS A C 1
ATOM 706 O O . CYS A 1 95 ? -1.212 10.628 -1.165 1.00 91.81 95 CYS A O 1
ATOM 708 N N . ASN A 1 96 ? -2.808 11.217 0.289 1.00 94.56 96 ASN A N 1
ATOM 709 C CA . ASN A 1 96 ? -3.734 10.131 -0.034 1.00 94.56 96 ASN A CA 1
ATOM 710 C C . ASN A 1 96 ? -4.717 10.594 -1.128 1.00 94.56 96 ASN A C 1
ATOM 712 O O . ASN A 1 96 ? -5.339 11.643 -0.926 1.00 94.56 96 ASN A O 1
ATOM 716 N N . PRO A 1 97 ? -4.855 9.875 -2.258 1.00 93.56 97 PRO A N 1
ATOM 717 C CA . PRO A 1 97 ? -4.169 8.628 -2.620 1.00 93.56 97 PRO A CA 1
ATOM 718 C C . PRO A 1 97 ? -2.687 8.830 -2.982 1.00 93.56 97 PRO A C 1
ATOM 720 O O . PRO A 1 97 ? -2.322 9.832 -3.598 1.00 93.56 97 PRO A O 1
ATOM 723 N N . ILE A 1 98 ? -1.844 7.872 -2.589 1.00 93.19 98 ILE A N 1
ATOM 724 C CA . ILE A 1 98 ? -0.388 7.916 -2.759 1.00 93.19 98 ILE A CA 1
ATOM 725 C C . ILE A 1 98 ? -0.015 7.303 -4.108 1.00 93.19 98 ILE A C 1
ATOM 727 O O . ILE A 1 98 ? -0.315 6.141 -4.373 1.00 93.19 98 ILE A O 1
ATOM 731 N N . ASP A 1 99 ? 0.689 8.077 -4.927 1.00 91.75 99 ASP A N 1
ATOM 732 C CA . ASP A 1 99 ? 1.283 7.650 -6.194 1.00 91.75 99 ASP A CA 1
ATOM 733 C C . ASP A 1 99 ? 2.804 7.526 -6.024 1.00 91.75 99 ASP A C 1
ATOM 735 O O . ASP A 1 99 ? 3.460 8.488 -5.615 1.00 91.75 99 ASP A O 1
ATOM 739 N N . TYR A 1 100 ? 3.379 6.353 -6.308 1.00 91.06 100 TYR A N 1
ATOM 740 C CA . TYR A 1 100 ? 4.828 6.148 -6.192 1.00 91.06 100 TYR A CA 1
ATOM 741 C C . TYR A 1 100 ? 5.630 6.916 -7.259 1.00 91.06 100 TYR A C 1
ATOM 743 O O . TYR A 1 100 ? 6.837 7.119 -7.088 1.00 91.06 100 TYR A O 1
ATOM 751 N N . GLY A 1 101 ? 4.990 7.323 -8.360 1.00 87.69 101 GLY A N 1
ATOM 752 C CA . GLY A 1 101 ? 5.615 7.946 -9.523 1.00 87.69 101 GLY A CA 1
ATOM 753 C C . GLY A 1 101 ? 6.593 7.012 -10.226 1.00 87.69 101 GLY A C 1
ATOM 754 O O . GLY A 1 101 ? 7.723 7.409 -10.503 1.00 87.69 101 GLY A O 1
ATOM 755 N N . GLY A 1 102 ? 6.214 5.744 -10.403 1.00 85.44 102 GLY A N 1
ATOM 756 C CA . GLY A 1 102 ? 7.052 4.717 -11.030 1.00 85.44 102 GLY A CA 1
ATOM 757 C C . GLY A 1 102 ? 8.217 4.203 -10.173 1.00 85.44 102 GLY A C 1
ATOM 758 O O . GLY A 1 102 ? 8.866 3.229 -10.540 1.00 85.44 102 GLY A O 1
ATOM 759 N N . LYS A 1 103 ? 8.493 4.764 -8.984 1.00 88.94 103 LYS A N 1
ATOM 760 C CA . LYS A 1 103 ? 9.605 4.274 -8.136 1.00 88.94 103 LYS A CA 1
ATOM 761 C C . LYS A 1 103 ? 9.456 2.802 -7.757 1.00 88.94 103 LYS A C 1
ATOM 763 O O . LYS A 1 103 ? 10.453 2.088 -7.639 1.00 88.94 103 LYS A O 1
ATOM 768 N N . ALA A 1 104 ? 8.217 2.348 -7.578 1.00 88.44 104 ALA A N 1
ATOM 769 C CA . ALA A 1 104 ? 7.916 0.958 -7.270 1.00 88.44 104 ALA A CA 1
ATOM 770 C C . ALA A 1 104 ? 8.174 -0.000 -8.450 1.00 88.44 104 ALA A C 1
ATOM 772 O O . ALA A 1 104 ? 8.297 -1.190 -8.196 1.00 88.44 104 ALA A O 1
ATOM 773 N N . GLU A 1 105 ? 8.333 0.469 -9.695 1.00 87.25 105 GLU A N 1
ATOM 774 C CA . GLU A 1 105 ? 8.621 -0.392 -10.859 1.00 87.25 105 GLU A CA 1
ATOM 775 C C . GLU A 1 105 ? 9.952 -1.134 -10.732 1.00 87.25 105 GLU A C 1
ATOM 777 O O . GLU A 1 105 ? 10.061 -2.314 -11.074 1.00 87.25 105 GLU A O 1
ATOM 782 N N . GLU A 1 106 ? 10.972 -0.454 -10.210 1.00 85.31 106 GLU A N 1
ATOM 783 C CA . GLU A 1 106 ? 12.303 -1.036 -10.066 1.00 85.31 106 GLU A CA 1
ATOM 784 C C . GLU A 1 106 ? 12.440 -1.855 -8.779 1.00 85.31 106 GLU A C 1
ATOM 786 O O . GLU A 1 106 ? 13.129 -2.877 -8.763 1.00 85.31 106 GLU A O 1
ATOM 791 N N . ASN A 1 107 ? 11.792 -1.413 -7.695 1.00 89.94 107 ASN A N 1
ATOM 792 C CA . ASN A 1 107 ? 12.008 -1.946 -6.348 1.00 89.94 107 ASN A CA 1
ATOM 793 C C . ASN A 1 107 ? 10.698 -2.110 -5.545 1.00 89.94 107 ASN A C 1
ATOM 795 O O . ASN A 1 107 ? 10.603 -1.601 -4.419 1.00 89.94 107 ASN A O 1
ATOM 799 N N . PRO A 1 108 ? 9.689 -2.853 -6.050 1.00 89.38 108 PRO A N 1
ATOM 800 C CA . PRO A 1 108 ? 8.387 -2.943 -5.376 1.00 89.38 108 PRO A CA 1
ATOM 801 C C . PRO A 1 108 ? 8.516 -3.610 -3.998 1.00 89.38 108 PRO A C 1
ATOM 803 O O . PRO A 1 108 ? 7.909 -3.167 -3.024 1.00 89.38 108 PRO A O 1
ATOM 806 N N . HIS A 1 109 ? 9.429 -4.580 -3.881 1.00 90.31 109 HIS A N 1
ATOM 807 C CA . HIS A 1 109 ? 9.753 -5.333 -2.663 1.00 90.31 109 HIS A CA 1
ATOM 808 C C . HIS A 1 109 ? 10.387 -4.500 -1.542 1.00 90.31 109 HIS A C 1
ATOM 810 O O . HIS A 1 109 ? 10.522 -4.993 -0.418 1.00 90.31 109 HIS A O 1
ATOM 816 N N . GLN A 1 110 ? 10.804 -3.266 -1.828 1.00 94.12 110 GLN A N 1
ATOM 817 C CA . GLN A 1 110 ? 11.332 -2.327 -0.836 1.00 94.12 110 GLN A CA 1
ATOM 818 C C . GLN A 1 110 ? 10.329 -1.213 -0.558 1.00 94.12 110 GLN A C 1
ATOM 820 O O . GLN A 1 110 ? 10.059 -0.904 0.598 1.00 94.12 110 GLN A O 1
ATOM 825 N N . ILE A 1 111 ? 9.755 -0.644 -1.618 1.00 94.44 111 ILE A N 1
ATOM 826 C CA . ILE A 1 111 ? 8.915 0.551 -1.537 1.00 94.44 111 ILE A CA 1
ATOM 827 C C . ILE A 1 111 ? 7.544 0.236 -0.950 1.00 94.44 111 ILE A C 1
ATOM 829 O O . ILE A 1 111 ? 7.136 0.868 0.021 1.00 94.44 111 ILE A O 1
ATOM 833 N N . ILE A 1 112 ? 6.847 -0.766 -1.489 1.00 91.50 112 ILE A N 1
ATOM 834 C CA . ILE A 1 112 ? 5.462 -1.041 -1.094 1.00 91.50 112 ILE A CA 1
ATOM 835 C C . ILE A 1 112 ? 5.380 -1.475 0.379 1.00 91.50 112 ILE A C 1
ATOM 837 O O . ILE A 1 112 ? 4.580 -0.891 1.111 1.00 91.50 112 ILE A O 1
ATOM 841 N N . PRO A 1 113 ? 6.220 -2.408 0.883 1.00 91.25 113 PRO A N 1
ATOM 842 C CA . PRO A 1 113 ? 6.183 -2.788 2.291 1.00 91.25 113 PRO A CA 1
ATOM 843 C C . PRO A 1 113 ? 6.533 -1.633 3.233 1.00 91.25 113 PRO A C 1
ATOM 845 O O . PRO A 1 113 ? 5.893 -1.510 4.272 1.00 91.25 113 PRO A O 1
ATOM 848 N N . ALA A 1 114 ? 7.486 -0.766 2.870 1.00 95.25 114 ALA A N 1
ATOM 849 C CA . ALA A 1 114 ? 7.849 0.389 3.691 1.00 95.25 114 ALA A CA 1
ATOM 850 C C . ALA A 1 114 ? 6.706 1.414 3.776 1.00 95.25 114 ALA A C 1
ATOM 852 O O . ALA A 1 114 ? 6.376 1.887 4.863 1.00 95.25 114 ALA A O 1
ATOM 853 N N . CYS A 1 115 ? 6.044 1.713 2.653 1.00 95.12 115 CYS A N 1
ATOM 854 C CA . CYS A 1 115 ? 4.853 2.563 2.646 1.00 95.12 115 CYS A CA 1
ATOM 855 C C . CYS A 1 115 ? 3.709 1.953 3.466 1.00 95.12 115 CYS A C 1
ATOM 857 O O . CYS A 1 115 ? 3.056 2.676 4.220 1.00 95.12 115 CYS A O 1
ATOM 859 N N . CYS A 1 116 ? 3.484 0.638 3.352 1.00 91.81 116 CYS A N 1
ATOM 860 C CA . CYS A 1 116 ? 2.513 -0.072 4.180 1.00 91.81 116 CYS A CA 1
ATOM 861 C C . CYS A 1 116 ? 2.851 0.075 5.666 1.00 91.81 116 CYS A C 1
ATOM 863 O O . CYS A 1 116 ? 1.990 0.498 6.421 1.00 91.81 116 CYS A O 1
ATOM 865 N N . GLU A 1 117 ? 4.086 -0.211 6.081 1.00 92.56 117 GLU A N 1
ATOM 866 C CA . GLU A 1 117 ? 4.518 -0.116 7.482 1.00 92.56 117 GLU A CA 1
ATOM 867 C C . GLU A 1 117 ? 4.306 1.293 8.057 1.00 92.56 117 GLU A C 1
ATOM 869 O O . GLU A 1 117 ? 3.689 1.435 9.111 1.00 92.56 117 GLU A O 1
ATOM 874 N N . ILE A 1 118 ? 4.684 2.342 7.317 1.00 95.38 118 ILE A N 1
ATOM 875 C CA . ILE A 1 118 ? 4.452 3.740 7.718 1.00 95.38 118 ILE A CA 1
ATOM 876 C C . ILE A 1 118 ? 2.958 4.033 7.907 1.00 95.38 118 ILE A C 1
ATOM 878 O O . ILE A 1 118 ? 2.565 4.640 8.902 1.00 95.38 118 ILE A O 1
ATOM 882 N N . CYS A 1 119 ? 2.116 3.606 6.963 1.00 92.94 119 CYS A N 1
ATOM 883 C CA . CYS A 1 119 ? 0.670 3.801 7.067 1.00 92.94 119 CYS A CA 1
ATOM 884 C C . CYS A 1 119 ? 0.056 2.955 8.188 1.00 92.94 119 CYS A C 1
ATOM 886 O O . CYS A 1 119 ? -0.944 3.351 8.778 1.00 92.94 119 CYS A O 1
ATOM 888 N N . MET A 1 120 ? 0.649 1.799 8.494 1.00 88.44 120 MET A N 1
ATOM 889 C CA . MET A 1 120 ? 0.183 0.899 9.543 1.00 88.44 120 MET A CA 1
ATOM 890 C C . MET A 1 120 ? 0.401 1.453 10.954 1.00 88.44 120 MET A C 1
ATOM 892 O O . MET A 1 120 ? -0.318 1.082 11.884 1.00 88.44 120 MET A O 1
ATOM 896 N N . GLU A 1 121 ? 1.387 2.331 11.120 1.00 90.25 121 GLU A N 1
ATOM 897 C CA . GLU A 1 121 ? 1.646 3.047 12.369 1.00 90.25 121 GLU A CA 1
ATOM 898 C C . GLU A 1 121 ? 0.702 4.242 12.582 1.00 90.25 121 GLU A C 1
ATOM 900 O O . GLU A 1 121 ? 0.579 4.738 13.706 1.00 90.25 121 GLU A O 1
ATOM 905 N N . ASP A 1 122 ? 0.015 4.705 11.534 1.00 90.69 122 ASP A N 1
ATOM 906 C CA . ASP A 1 122 ? -0.907 5.830 11.626 1.00 90.69 122 ASP A CA 1
ATOM 907 C C . ASP A 1 122 ? -2.284 5.389 12.146 1.00 90.69 122 ASP A C 1
ATOM 909 O O . ASP A 1 122 ? -3.069 4.726 11.468 1.00 90.69 122 ASP A O 1
ATOM 913 N N . ASN A 1 123 ? -2.637 5.846 13.350 1.00 89.81 123 ASN A N 1
ATOM 914 C CA . ASN A 1 123 ? -3.957 5.617 13.946 1.00 89.81 123 ASN A CA 1
ATOM 915 C C . ASN A 1 123 ? -5.108 6.282 13.167 1.00 89.81 123 ASN A C 1
ATOM 917 O O . ASN A 1 123 ? -6.279 6.053 13.496 1.00 89.81 123 ASN A O 1
ATOM 921 N N . SER A 1 124 ? -4.803 7.129 12.180 1.00 90.19 124 SER A N 1
ATOM 922 C CA . SER A 1 124 ? -5.758 7.697 11.231 1.00 90.19 124 SER A CA 1
ATOM 923 C C . SER A 1 124 ? -6.152 6.732 10.102 1.00 90.19 124 SER A C 1
ATOM 925 O O . SER A 1 124 ? -7.144 6.984 9.422 1.00 90.19 124 SER A O 1
ATOM 927 N N . VAL A 1 125 ? -5.455 5.598 9.962 1.00 90.06 125 VAL A N 1
ATOM 928 C CA . VAL A 1 125 ? -5.663 4.603 8.903 1.00 90.06 125 VAL A CA 1
ATOM 929 C C . VAL A 1 125 ? -6.318 3.338 9.464 1.00 90.06 125 VAL A C 1
ATOM 931 O O . VAL A 1 125 ? -5.797 2.654 10.344 1.00 90.06 125 VAL A O 1
ATOM 934 N N . ASP A 1 126 ? -7.484 2.985 8.924 1.00 85.56 126 ASP A N 1
ATOM 935 C CA . ASP A 1 126 ? -8.168 1.727 9.233 1.00 85.56 126 ASP A CA 1
ATOM 936 C C . ASP A 1 126 ? -7.944 0.666 8.163 1.00 85.56 126 ASP A C 1
ATOM 938 O O . ASP A 1 126 ? -8.047 -0.523 8.469 1.00 85.56 126 ASP A O 1
ATOM 942 N N . ILE A 1 127 ? -7.691 1.081 6.924 1.00 84.75 127 ILE A N 1
ATOM 943 C CA . ILE A 1 127 ? -7.614 0.223 5.747 1.00 84.75 127 ILE A CA 1
ATOM 944 C C . ILE A 1 127 ? -6.464 0.702 4.855 1.00 84.75 127 ILE A C 1
ATOM 946 O O . ILE A 1 127 ? -6.389 1.886 4.541 1.00 84.75 127 ILE A O 1
ATOM 950 N N . ILE A 1 128 ? -5.614 -0.214 4.393 1.00 86.69 128 ILE A N 1
ATOM 951 C CA . ILE A 1 128 ? -4.637 0.053 3.326 1.00 86.69 128 ILE A CA 1
ATOM 952 C C . ILE A 1 128 ? -5.080 -0.693 2.076 1.00 86.69 128 ILE A C 1
ATOM 954 O O . ILE A 1 128 ? -5.269 -1.906 2.131 1.00 86.69 128 ILE A O 1
ATOM 958 N N . ILE A 1 129 ? -5.225 0.016 0.962 1.00 84.94 129 ILE A N 1
ATOM 959 C CA . ILE A 1 129 ? -5.447 -0.562 -0.363 1.00 84.94 129 ILE A CA 1
ATOM 960 C C . ILE A 1 129 ? -4.199 -0.313 -1.193 1.00 84.94 129 ILE A C 1
ATOM 962 O O . ILE A 1 129 ? -3.766 0.827 -1.316 1.00 84.94 129 ILE A O 1
ATOM 966 N N . THR A 1 130 ? -3.636 -1.363 -1.782 1.00 82.19 130 THR A N 1
ATOM 967 C CA . THR A 1 130 ? -2.569 -1.222 -2.779 1.00 82.19 130 THR A CA 1
ATOM 968 C C . THR A 1 130 ? -3.044 -1.685 -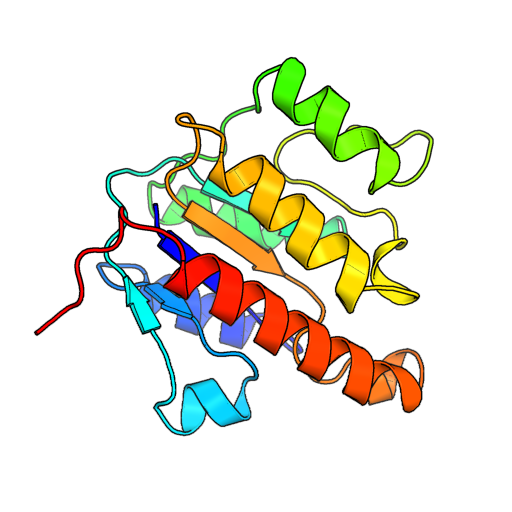4.148 1.00 82.19 130 THR A C 1
ATOM 970 O O . THR A 1 130 ? -3.761 -2.684 -4.251 1.00 82.19 130 THR A O 1
ATOM 973 N N . THR A 1 131 ? -2.664 -0.931 -5.176 1.00 78.62 131 THR A N 1
ATOM 974 C CA . THR A 1 131 ? -2.955 -1.190 -6.588 1.00 78.62 131 THR A CA 1
ATOM 975 C C . THR A 1 131 ? -1.669 -1.149 -7.405 1.00 78.62 131 THR A C 1
ATOM 977 O O . THR A 1 131 ? -0.733 -0.424 -7.061 1.00 78.62 131 THR A O 1
ATOM 980 N N . GLY A 1 132 ? -1.618 -1.948 -8.471 1.00 72.19 132 GLY A N 1
ATOM 981 C CA . GLY A 1 132 ? -0.376 -2.222 -9.194 1.00 72.19 132 GLY A CA 1
ATOM 982 C C . GLY A 1 132 ? 0.529 -3.206 -8.440 1.00 72.19 132 GLY A C 1
ATOM 983 O O . GLY A 1 132 ? 0.426 -3.366 -7.224 1.00 72.19 132 GLY A O 1
ATOM 984 N N . PHE A 1 133 ? 1.409 -3.890 -9.175 1.00 69.50 133 PHE A N 1
ATOM 985 C CA . PHE A 1 133 ? 2.223 -5.017 -8.692 1.00 69.50 133 PHE A CA 1
ATOM 986 C C . PHE A 1 133 ? 1.375 -6.176 -8.118 1.00 69.50 133 PHE A C 1
ATOM 988 O O . PHE A 1 133 ? 0.149 -6.183 -8.232 1.00 69.50 133 PHE A O 1
ATOM 995 N N . PHE A 1 134 ? 2.018 -7.196 -7.540 1.00 66.50 134 PHE A N 1
ATOM 996 C CA . PHE A 1 134 ? 1.383 -8.426 -7.022 1.00 66.50 134 PHE A CA 1
ATOM 997 C C . PHE A 1 134 ? 0.873 -9.413 -8.087 1.00 66.50 134 PHE A C 1
ATOM 999 O O . PHE A 1 134 ? 0.051 -10.282 -7.796 1.00 66.50 134 PHE A O 1
ATOM 1006 N N . GLY A 1 135 ? 1.409 -9.341 -9.303 1.00 65.00 135 GLY A N 1
ATOM 1007 C CA . GLY A 1 135 ? 1.238 -10.364 -10.322 1.00 65.00 135 GLY A CA 1
ATOM 1008 C C . GLY A 1 135 ? 1.069 -9.775 -11.714 1.00 65.00 135 GLY A C 1
ATOM 1009 O O . GLY A 1 135 ? 0.070 -9.135 -12.030 1.00 65.00 135 GLY A O 1
ATOM 1010 N N . GLY A 1 13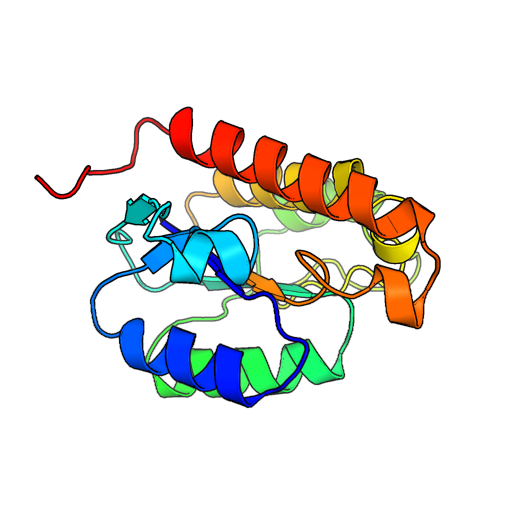6 ? 2.010 -10.096 -12.599 1.00 70.06 136 GLY A N 1
ATOM 1011 C CA . GLY A 1 136 ? 1.849 -9.897 -14.036 1.00 70.06 136 GLY A CA 1
ATOM 1012 C C . GLY A 1 136 ? 2.586 -8.692 -14.610 1.00 70.06 136 GLY A C 1
ATOM 1013 O O . GLY A 1 136 ? 2.649 -8.581 -15.834 1.00 70.06 136 GLY A O 1
ATOM 1014 N N . PHE A 1 137 ? 3.228 -7.870 -13.773 1.00 75.62 137 PHE A N 1
ATOM 1015 C CA . PHE A 1 137 ? 4.162 -6.843 -14.245 1.00 75.62 137 PHE A CA 1
ATOM 1016 C C . PHE A 1 137 ? 5.418 -7.453 -14.875 1.00 75.62 137 PHE A C 1
ATOM 1018 O O . PHE A 1 137 ? 6.087 -6.796 -15.670 1.00 75.62 137 PHE A O 1
ATOM 1025 N N . LYS A 1 138 ? 5.694 -8.740 -14.630 1.00 77.25 138 LYS A N 1
ATOM 1026 C CA . LYS A 1 138 ? 6.731 -9.491 -15.351 1.00 77.25 138 LYS A CA 1
ATOM 1027 C C . LYS A 1 138 ? 6.580 -9.474 -16.878 1.00 77.25 138 LYS A C 1
ATOM 1029 O O . LYS A 1 138 ? 7.587 -9.508 -17.581 1.00 77.25 138 LYS A O 1
ATOM 1034 N N . ASP A 1 139 ? 5.339 -9.402 -17.367 1.00 77.25 139 ASP A N 1
ATOM 1035 C CA . ASP A 1 139 ? 5.014 -9.394 -18.799 1.00 77.25 139 ASP A CA 1
ATOM 1036 C C . ASP A 1 139 ? 5.024 -7.974 -19.394 1.00 77.25 139 ASP A C 1
ATOM 1038 O O . ASP A 1 139 ? 5.027 -7.821 -20.613 1.00 77.25 139 ASP A O 1
ATOM 1042 N N . ILE A 1 140 ? 4.995 -6.944 -18.539 1.00 77.06 140 ILE A N 1
ATOM 1043 C CA . ILE A 1 140 ? 4.876 -5.526 -18.917 1.00 77.06 140 ILE A CA 1
ATOM 1044 C C . ILE A 1 140 ? 6.233 -4.822 -18.800 1.00 77.06 140 ILE A C 1
ATOM 1046 O O . ILE A 1 140 ? 6.631 -4.095 -19.705 1.00 77.06 140 ILE A O 1
ATOM 1050 N N . ILE A 1 141 ? 6.949 -5.061 -17.699 1.00 79.62 141 ILE A N 1
ATOM 1051 C CA . ILE A 1 141 ? 8.229 -4.426 -17.377 1.00 79.62 141 ILE A CA 1
ATOM 1052 C C . ILE A 1 141 ? 9.389 -5.357 -17.740 1.00 79.62 141 ILE A C 1
ATOM 1054 O O . ILE A 1 141 ? 10.162 -5.072 -18.653 1.00 79.62 141 ILE A O 1
ATOM 1058 N N . ALA A 1 142 ? 9.555 -6.461 -17.002 1.00 85.19 142 ALA A N 1
ATOM 1059 C CA . ALA A 1 142 ? 10.631 -7.428 -17.224 1.00 85.19 142 ALA A CA 1
ATOM 1060 C C . ALA A 1 142 ? 10.425 -8.719 -16.409 1.00 85.19 142 ALA A C 1
ATOM 1062 O O . ALA A 1 142 ? 9.976 -8.634 -15.265 1.00 85.19 142 ALA A O 1
ATOM 1063 N N . PRO A 1 143 ? 10.906 -9.890 -16.880 1.00 86.31 143 PRO A N 1
ATOM 1064 C CA . PRO A 1 143 ? 10.771 -11.161 -16.159 1.00 86.31 143 PRO A CA 1
ATOM 1065 C C . PRO A 1 143 ? 11.264 -11.133 -14.704 1.00 86.31 143 PRO A C 1
ATOM 1067 O O . PRO A 1 143 ? 10.661 -11.753 -13.834 1.00 86.31 143 PRO A O 1
ATOM 1070 N N . ARG A 1 144 ? 12.327 -10.366 -14.414 1.00 84.31 144 ARG A N 1
ATOM 1071 C CA . ARG A 1 144 ? 12.890 -10.224 -13.057 1.00 84.31 144 ARG A CA 1
ATOM 1072 C C . ARG A 1 144 ? 11.901 -9.661 -12.028 1.00 84.31 144 ARG A C 1
ATOM 1074 O O . ARG A 1 144 ? 12.066 -9.913 -10.840 1.00 84.31 144 ARG A O 1
ATOM 1081 N N . VAL A 1 145 ? 10.893 -8.910 -12.477 1.00 84.56 145 VAL A N 1
ATOM 1082 C CA . VAL A 1 145 ? 9.893 -8.281 -11.603 1.00 84.56 145 VAL A CA 1
ATOM 1083 C C . VAL A 1 145 ? 9.038 -9.334 -10.901 1.00 84.56 145 VAL A C 1
ATOM 1085 O O . VAL A 1 145 ? 8.608 -9.095 -9.782 1.00 84.56 145 VAL A O 1
ATOM 1088 N N . GLU A 1 146 ? 8.885 -10.530 -11.479 1.00 82.38 146 GLU A N 1
ATOM 1089 C CA . GLU A 1 146 ? 8.120 -11.622 -10.869 1.00 82.38 146 GLU A CA 1
ATOM 1090 C C . GLU A 1 146 ? 8.602 -11.971 -9.453 1.00 82.38 146 GLU A C 1
ATOM 1092 O O . GLU A 1 146 ? 7.797 -12.121 -8.534 1.00 82.38 146 GLU A O 1
ATOM 1097 N N . GLU A 1 147 ? 9.917 -12.089 -9.259 1.00 86.75 147 GLU A N 1
ATOM 1098 C CA . GLU A 1 147 ? 10.470 -12.424 -7.946 1.00 86.75 147 GLU A CA 1
ATOM 1099 C C . GLU A 1 147 ? 10.339 -11.256 -6.965 1.00 86.75 147 GLU A C 1
ATOM 1101 O O . GLU A 1 147 ? 10.070 -11.476 -5.784 1.00 86.75 147 GLU A O 1
ATOM 1106 N N . PHE A 1 148 ? 10.423 -10.014 -7.448 1.00 88.50 148 PHE A N 1
ATOM 1107 C CA . PHE A 1 148 ? 10.170 -8.841 -6.616 1.00 88.50 148 PHE A CA 1
ATOM 1108 C C . PHE A 1 148 ? 8.699 -8.723 -6.216 1.00 88.50 148 PHE A C 1
ATOM 1110 O O . PHE A 1 148 ? 8.420 -8.394 -5.067 1.00 88.50 148 PHE A O 1
ATOM 1117 N N . GLU A 1 149 ? 7.753 -9.027 -7.105 1.00 81.25 149 GLU A N 1
ATOM 1118 C CA . GLU A 1 149 ? 6.326 -9.080 -6.774 1.00 81.25 149 GLU A CA 1
ATOM 1119 C C . GLU A 1 149 ? 6.082 -10.124 -5.679 1.00 81.25 149 GLU A C 1
ATOM 1121 O O . GLU A 1 149 ? 5.553 -9.779 -4.627 1.00 81.25 149 GLU A O 1
ATOM 1126 N N . LYS A 1 150 ? 6.583 -11.356 -5.847 1.00 81.19 150 LYS A N 1
ATOM 1127 C CA . LYS A 1 150 ? 6.477 -12.415 -4.825 1.00 81.19 150 LYS A CA 1
ATOM 1128 C C . LYS A 1 150 ? 7.099 -12.008 -3.489 1.00 81.19 150 LYS A C 1
ATOM 1130 O O . LYS A 1 150 ? 6.528 -12.275 -2.430 1.00 81.19 150 LYS A O 1
ATOM 1135 N N . GLU A 1 151 ? 8.276 -11.383 -3.506 1.00 86.06 151 GLU A N 1
ATOM 1136 C CA . GLU A 1 151 ? 8.934 -10.907 -2.286 1.00 86.06 151 GLU A CA 1
ATOM 1137 C C . GLU A 1 151 ? 8.125 -9.799 -1.601 1.00 86.06 151 GLU A C 1
ATOM 1139 O O . GLU A 1 151 ? 7.969 -9.821 -0.377 1.00 86.06 151 GLU A O 1
ATOM 1144 N N . THR A 1 152 ? 7.568 -8.872 -2.383 1.00 85.44 152 THR A N 1
ATOM 1145 C CA . THR A 1 152 ? 6.670 -7.816 -1.896 1.00 85.44 152 THR A CA 1
ATOM 1146 C C . THR A 1 152 ? 5.501 -8.434 -1.148 1.00 85.44 152 THR A C 1
ATOM 1148 O O . THR A 1 152 ? 5.242 -8.078 0.004 1.00 85.44 152 THR A O 1
ATOM 1151 N N . SER A 1 153 ? 4.843 -9.416 -1.764 1.00 78.50 153 SER A N 1
ATOM 1152 C CA . SER A 1 153 ? 3.696 -10.096 -1.182 1.00 78.50 153 SER A CA 1
ATOM 1153 C C . SER A 1 153 ? 4.030 -10.763 0.149 1.00 78.50 153 SER A C 1
ATOM 1155 O O . SER A 1 153 ? 3.319 -10.566 1.134 1.00 78.50 153 SER A O 1
ATOM 1157 N N . ARG A 1 154 ? 5.155 -11.490 0.223 1.00 79.69 154 ARG A N 1
ATOM 1158 C CA . ARG A 1 154 ? 5.616 -12.112 1.475 1.00 79.69 154 ARG A CA 1
ATOM 1159 C C . ARG A 1 154 ? 5.855 -11.070 2.565 1.00 79.69 154 ARG A C 1
ATOM 1161 O O . ARG A 1 154 ? 5.401 -11.260 3.689 1.00 79.69 154 ARG A O 1
ATOM 1168 N N . LYS A 1 155 ? 6.534 -9.961 2.249 1.00 84.56 155 LYS A N 1
ATOM 1169 C CA . LYS A 1 155 ? 6.815 -8.896 3.224 1.00 84.56 155 LYS A CA 1
ATOM 1170 C C . LYS A 1 155 ? 5.538 -8.249 3.753 1.00 84.56 155 LYS A C 1
ATOM 1172 O O . LYS A 1 155 ? 5.419 -8.080 4.964 1.00 84.56 155 LYS A O 1
ATOM 1177 N N . VAL A 1 156 ? 4.570 -7.945 2.886 1.00 81.44 156 VAL A N 1
ATOM 1178 C CA . VAL A 1 156 ? 3.287 -7.370 3.324 1.00 81.44 156 VAL A CA 1
ATOM 1179 C C . VAL A 1 156 ? 2.500 -8.363 4.183 1.00 81.44 156 VAL A C 1
ATOM 1181 O O . VAL A 1 156 ? 1.985 -7.982 5.231 1.00 81.44 156 VAL A O 1
ATOM 1184 N N . VAL A 1 157 ? 2.467 -9.647 3.816 1.00 75.88 157 VAL A N 1
ATOM 1185 C CA . VAL A 1 157 ? 1.839 -10.691 4.644 1.00 75.88 157 VAL A CA 1
ATOM 1186 C C . VAL A 1 157 ? 2.495 -10.782 6.027 1.00 75.88 157 VAL A C 1
ATOM 1188 O O . VAL A 1 157 ? 1.795 -10.881 7.034 1.00 75.88 157 VAL A O 1
ATOM 1191 N N . GLU A 1 158 ? 3.823 -10.707 6.112 1.00 79.75 158 GLU A N 1
ATOM 1192 C CA . GLU A 1 158 ? 4.529 -10.706 7.398 1.00 79.75 158 GLU A CA 1
ATOM 1193 C C . GLU A 1 158 ? 4.237 -9.451 8.238 1.00 79.75 158 GLU A C 1
ATOM 1195 O O . GLU A 1 158 ? 4.076 -9.560 9.456 1.00 79.75 158 GLU A O 1
ATOM 1200 N N . LEU A 1 159 ? 4.098 -8.272 7.619 1.00 80.69 159 LEU A N 1
ATOM 1201 C CA . LEU A 1 159 ? 3.650 -7.054 8.312 1.00 80.69 159 LEU A CA 1
ATOM 1202 C C . LEU A 1 159 ? 2.242 -7.230 8.897 1.00 80.69 159 LEU A C 1
ATOM 1204 O O . LEU A 1 159 ? 2.001 -6.923 10.070 1.00 80.69 159 LEU A O 1
ATOM 1208 N N . VAL A 1 160 ? 1.322 -7.794 8.108 1.00 76.00 160 VAL A N 1
ATOM 1209 C CA . VAL A 1 160 ? -0.040 -8.108 8.554 1.00 76.00 160 VAL A CA 1
ATOM 1210 C C . VAL A 1 160 ? 0.003 -9.055 9.755 1.00 76.00 160 VAL A C 1
ATOM 1212 O O . VAL A 1 160 ? -0.542 -8.726 10.804 1.00 76.00 160 VAL A O 1
ATOM 1215 N N . LYS A 1 161 ? 0.720 -10.183 9.669 1.00 74.31 161 LYS A N 1
ATOM 1216 C CA . LYS A 1 161 ? 0.817 -11.165 10.769 1.00 74.31 161 LYS A CA 1
ATOM 1217 C C . LYS A 1 161 ? 1.377 -10.582 12.069 1.00 74.31 161 LYS A C 1
ATOM 1219 O O . LYS A 1 161 ? 0.943 -10.973 13.149 1.00 74.31 161 LYS A O 1
ATOM 1224 N N . LYS A 1 162 ? 2.338 -9.656 11.990 1.00 77.12 162 LYS A N 1
ATOM 1225 C CA . LYS A 1 162 ? 2.933 -8.999 13.170 1.00 77.12 162 LYS A CA 1
ATOM 1226 C C . LYS A 1 162 ? 1.978 -8.029 13.865 1.00 77.12 162 LYS A C 1
ATOM 1228 O O . LYS A 1 162 ? 2.194 -7.665 15.024 1.00 77.12 162 LYS A O 1
ATOM 1233 N N . THR A 1 163 ? 0.922 -7.601 13.184 1.00 69.00 163 THR A N 1
ATOM 1234 C CA . THR A 1 163 ? 0.012 -6.585 13.698 1.00 69.00 163 THR A CA 1
ATOM 1235 C C . THR A 1 163 ? -0.929 -7.182 14.742 1.00 69.00 163 THR A C 1
ATOM 1237 O O . THR A 1 163 ? -1.902 -7.860 14.429 1.00 69.00 163 THR A O 1
ATOM 1240 N N . LYS A 1 164 ? -0.687 -6.851 16.017 1.00 53.31 164 LYS A N 1
ATOM 1241 C CA . LYS A 1 164 ? -1.466 -7.292 17.198 1.00 53.31 164 LYS A CA 1
ATOM 1242 C C . LYS A 1 164 ? -2.932 -6.819 17.231 1.00 53.31 164 LYS A C 1
ATOM 1244 O O . LYS A 1 164 ? -3.647 -7.091 18.187 1.00 53.31 164 LYS A O 1
ATOM 1249 N N . ASN A 1 165 ? -3.369 -6.068 16.222 1.00 50.47 165 ASN A N 1
ATOM 1250 C CA . ASN A 1 165 ? -4.673 -5.404 16.156 1.00 50.47 165 ASN A CA 1
ATOM 1251 C C . ASN A 1 165 ? -5.688 -6.111 15.249 1.00 50.47 165 ASN A C 1
ATOM 1253 O O . ASN A 1 165 ? -6.748 -5.544 14.969 1.00 50.47 165 ASN A O 1
ATOM 1257 N N . LEU A 1 166 ? -5.359 -7.314 14.789 1.00 53.16 166 LEU A N 1
ATOM 1258 C CA . LEU A 1 166 ? -6.174 -8.101 13.882 1.00 53.16 166 LEU A CA 1
ATOM 1259 C C . LEU A 1 166 ? -6.987 -9.105 14.690 1.00 53.16 166 LEU A C 1
ATOM 1261 O O . LEU A 1 166 ? -6.418 -9.921 15.408 1.00 53.16 166 LEU A O 1
ATOM 1265 N N . CYS A 1 167 ? -8.313 -9.011 14.606 1.00 40.25 167 CYS A N 1
ATOM 1266 C CA . CYS A 1 167 ? -9.193 -10.051 15.120 1.00 40.25 167 CYS A CA 1
ATOM 1267 C C . CYS A 1 167 ? -9.212 -11.164 14.062 1.00 40.25 167 CYS A C 1
ATOM 1269 O O . CYS A 1 167 ? -9.696 -10.896 12.958 1.00 40.25 167 CYS A O 1
ATOM 1271 N N . PRO A 1 168 ? -8.657 -12.360 14.327 1.00 41.72 168 PRO A N 1
ATOM 1272 C CA . PRO A 1 168 ? -8.807 -13.480 13.412 1.00 41.72 168 PRO A CA 1
ATOM 1273 C C . PRO A 1 168 ? -10.288 -13.849 13.351 1.00 41.72 168 PRO A C 1
ATOM 1275 O O . PRO A 1 168 ? -10.958 -13.897 14.385 1.00 41.72 168 PRO A O 1
ATOM 1278 N N . ILE A 1 169 ? -10.804 -14.098 12.152 1.00 42.19 169 ILE A N 1
ATOM 1279 C CA . ILE A 1 169 ? -12.118 -14.723 12.009 1.00 42.19 169 ILE A CA 1
ATOM 1280 C C . ILE A 1 169 ? -11.926 -16.206 12.355 1.00 42.19 169 ILE A C 1
ATOM 1282 O O . ILE A 1 169 ? -11.153 -16.886 11.680 1.00 42.19 169 ILE A O 1
ATOM 1286 N N . ASN A 1 170 ? -12.550 -16.655 13.451 1.00 31.72 170 ASN A N 1
ATOM 1287 C CA . ASN A 1 170 ? -12.682 -18.076 13.801 1.00 31.72 170 ASN A CA 1
ATOM 1288 C C . ASN A 1 170 ? -13.657 -18.772 12.853 1.00 31.72 170 ASN A C 1
ATOM 1290 O O . ASN A 1 170 ? -14.720 -18.166 12.582 1.00 31.72 170 ASN A O 1
#

Secondary structure (DSSP, 8-state):
-EEEEE--SSHHHHHHHHHHTTT-EEE-SSHHHHHTT--EEE--SSSBEEEEESSHHHHHHHHHHHHHTT-B-PPPPHHHHHHHGGGS-TTS--PSSEE-TTHHHH-HHHHHHHHHHHHHT-TT-SEEEEES-SSSGGGTT-TTHHHHHHHHHHHHHHHHHH-TT-----

Radius of gyration: 14.56 Å; chains: 1; bounding box: 32×38×36 Å